Protein AF-A0A239V4Y4-F1 (afdb_monomer)

Secondary structure (DSSP, 8-state):
--------------PPPHHHHHHHHHHHHHHHHHHHHHHHHH----HHHHHHHHHHHHHHHHHHHHHHH-TTSTTS-S-----

Radius of gyration: 21.0 Å; Cα contacts (8 Å, |Δi|>4): 54; chains: 1; bounding box: 66×37×48 Å

pLDDT: mean 75.75, std 18.26, range [39.5, 95.81]

Sequence (83 aa):
MTAAHAEHPLGHNNTPDLATNHRLIATYLESWANALVNDITDRREPRSETDFMLGYQRALRDLASHLADGDALPGGPLAVPVA

Mean predicted aligned error: 11.65 Å

Structure (mmCIF, N/CA/C/O backbone):
data_AF-A0A239V4Y4-F1
#
_entry.id   AF-A0A239V4Y4-F1
#
loop_
_atom_site.group_PDB
_atom_site.id
_atom_site.type_symbol
_atom_site.label_atom_id
_atom_site.label_alt_id
_atom_site.label_comp_id
_atom_site.label_asym_id
_atom_site.label_entity_id
_atom_site.label_seq_id
_atom_site.pdbx_PDB_ins_code
_atom_site.Cartn_x
_atom_site.Cartn_y
_atom_site.Cartn_z
_atom_site.occupancy
_atom_site.B_iso_or_equiv
_atom_site.auth_seq_id
_atom_site.auth_comp_id
_atom_site.auth_asym_id
_atom_site.auth_atom_id
_atom_site.pdbx_PDB_model_num
ATOM 1 N N . MET A 1 1 ? 53.113 24.977 -13.299 1.00 39.50 1 MET A N 1
ATOM 2 C CA . MET A 1 1 ? 52.840 23.689 -12.626 1.00 39.50 1 MET A CA 1
ATOM 3 C C . MET A 1 1 ? 51.338 23.490 -12.597 1.00 39.50 1 MET A C 1
ATOM 5 O O . MET A 1 1 ? 50.667 24.033 -11.733 1.00 39.50 1 MET A O 1
ATOM 9 N N . THR A 1 2 ? 50.806 22.818 -13.611 1.00 41.84 2 THR A N 1
ATOM 10 C CA . THR A 1 2 ? 49.389 22.465 -13.722 1.00 41.84 2 THR A CA 1
ATOM 11 C C . THR A 1 2 ? 49.156 21.191 -12.920 1.00 41.84 2 THR A C 1
ATOM 13 O O . THR A 1 2 ? 49.705 20.141 -13.244 1.00 41.84 2 THR A O 1
ATOM 16 N N . ALA A 1 3 ? 48.397 21.294 -11.830 1.00 43.38 3 ALA A N 1
ATOM 17 C CA . ALA A 1 3 ? 47.936 20.122 -11.105 1.00 43.38 3 ALA A CA 1
ATOM 18 C C . ALA A 1 3 ? 46.971 19.355 -12.016 1.00 43.38 3 ALA A C 1
ATOM 20 O O . ALA A 1 3 ? 45.912 19.866 -12.378 1.00 43.38 3 ALA A O 1
ATOM 21 N N . ALA A 1 4 ? 47.367 18.148 -12.416 1.00 48.06 4 ALA A N 1
ATOM 22 C CA . ALA A 1 4 ? 46.469 17.190 -13.031 1.00 48.06 4 ALA A CA 1
ATOM 23 C C . ALA A 1 4 ? 45.374 16.856 -12.008 1.00 48.06 4 ALA A C 1
ATOM 25 O O . ALA A 1 4 ? 45.649 16.250 -10.971 1.00 48.06 4 ALA A O 1
ATOM 26 N N . HIS A 1 5 ? 44.142 17.289 -12.273 1.00 44.53 5 HIS A N 1
ATOM 27 C CA . HIS A 1 5 ? 42.978 16.717 -11.615 1.00 44.53 5 HIS A CA 1
ATOM 28 C C . HIS A 1 5 ? 42.875 15.272 -12.088 1.00 44.53 5 HIS A C 1
ATOM 30 O O . HIS A 1 5 ? 42.463 15.001 -13.211 1.00 44.53 5 HIS A O 1
ATOM 36 N N . ALA A 1 6 ? 43.332 14.356 -11.235 1.00 49.47 6 ALA A N 1
ATOM 37 C CA . ALA A 1 6 ? 43.027 12.949 -11.370 1.00 49.47 6 ALA A CA 1
ATOM 38 C C . ALA A 1 6 ? 41.503 12.819 -11.366 1.00 49.47 6 ALA A C 1
ATOM 40 O O . ALA A 1 6 ? 40.855 13.104 -10.356 1.00 49.47 6 ALA A O 1
ATOM 41 N N . GLU A 1 7 ? 40.940 12.443 -12.512 1.00 43.94 7 GLU A N 1
ATOM 42 C CA . GLU A 1 7 ? 39.562 11.990 -12.584 1.00 43.94 7 GLU A CA 1
ATOM 43 C C . GLU A 1 7 ? 39.425 10.831 -11.603 1.00 43.94 7 GLU A C 1
ATOM 45 O O . GLU A 1 7 ? 40.072 9.791 -11.737 1.00 43.94 7 GLU A O 1
ATOM 50 N N . HIS A 1 8 ? 38.644 11.053 -10.550 1.00 44.31 8 HIS A N 1
ATOM 51 C CA . HIS A 1 8 ? 38.242 9.985 -9.657 1.00 44.31 8 HIS A CA 1
ATOM 52 C C . HIS A 1 8 ? 37.431 9.018 -10.524 1.00 44.31 8 HIS A C 1
ATOM 54 O O . HIS A 1 8 ? 36.419 9.454 -11.081 1.00 44.31 8 HIS A O 1
ATOM 60 N N . PRO A 1 9 ? 37.846 7.751 -10.703 1.00 44.38 9 PRO A N 1
ATOM 61 C CA . PRO A 1 9 ? 37.031 6.801 -11.432 1.00 44.38 9 PRO A CA 1
ATOM 62 C C . PRO A 1 9 ? 35.762 6.633 -10.606 1.00 44.38 9 PRO A C 1
ATOM 64 O O . PRO A 1 9 ? 35.783 6.015 -9.541 1.00 44.38 9 PRO A O 1
ATOM 67 N N . LEU A 1 10 ? 34.677 7.271 -11.051 1.00 52.12 10 LEU A N 1
ATOM 68 C CA . LEU A 1 10 ? 33.353 7.049 -10.502 1.00 52.12 10 LEU A CA 1
ATOM 69 C C . LEU A 1 10 ? 33.117 5.551 -10.645 1.00 52.12 10 LEU A C 1
ATOM 71 O O . LEU A 1 10 ? 33.028 5.024 -11.756 1.00 52.12 10 LEU A O 1
ATOM 75 N N . GLY A 1 11 ? 33.172 4.865 -9.504 1.00 43.41 11 GLY A N 1
ATOM 76 C CA . GLY A 1 11 ? 32.984 3.432 -9.421 1.00 43.41 11 GLY A CA 1
ATOM 77 C C . GLY A 1 11 ? 31.728 3.055 -10.189 1.00 43.41 11 GLY A C 1
ATOM 78 O O . GLY A 1 11 ? 30.730 3.769 -10.124 1.00 43.41 11 GLY A O 1
ATOM 79 N N . HIS A 1 12 ? 31.842 1.964 -10.943 1.00 47.28 12 HIS A N 1
ATOM 80 C CA . HIS A 1 12 ? 30.771 1.258 -11.638 1.00 47.28 12 HIS A CA 1
ATOM 81 C C . HIS A 1 12 ? 29.386 1.620 -11.081 1.00 47.28 12 HIS A C 1
ATOM 83 O O . HIS A 1 12 ? 29.123 1.383 -9.902 1.00 47.28 12 HIS A O 1
ATOM 89 N N . ASN A 1 13 ? 28.547 2.235 -11.919 1.00 47.44 13 ASN A N 1
ATOM 90 C CA . ASN A 1 13 ? 27.191 2.676 -11.604 1.00 47.44 13 ASN A CA 1
ATOM 91 C C . ASN A 1 13 ? 26.368 1.531 -10.979 1.00 47.44 13 ASN A C 1
ATOM 93 O O . ASN A 1 13 ? 25.668 0.810 -11.678 1.00 47.44 13 ASN A O 1
ATOM 97 N N . ASN A 1 14 ? 26.432 1.377 -9.655 1.00 54.53 14 ASN A N 1
ATOM 98 C CA . ASN A 1 14 ? 25.604 0.455 -8.870 1.00 54.53 14 ASN A CA 1
ATOM 99 C C . ASN A 1 14 ? 24.213 1.050 -8.590 1.00 54.53 14 ASN A C 1
ATOM 101 O O . ASN A 1 14 ? 23.535 0.647 -7.647 1.00 54.53 14 ASN A O 1
ATOM 105 N N . THR A 1 15 ? 23.798 2.057 -9.357 1.00 56.97 15 THR A N 1
ATOM 106 C CA . THR A 1 15 ? 22.453 2.611 -9.262 1.00 56.97 15 THR A CA 1
ATOM 107 C C . THR A 1 15 ? 21.508 1.611 -9.925 1.00 56.97 15 THR A C 1
ATOM 109 O O . THR A 1 15 ? 21.699 1.323 -11.109 1.00 56.97 15 THR A O 1
ATOM 112 N N . PRO A 1 16 ? 20.523 1.048 -9.200 1.00 64.56 16 PRO A N 1
ATOM 113 C CA . PRO A 1 16 ? 19.569 0.135 -9.809 1.00 64.56 16 PRO A CA 1
ATOM 114 C C . PRO A 1 16 ? 18.851 0.841 -10.959 1.00 64.56 16 PRO A C 1
ATOM 116 O O . PRO A 1 16 ? 18.600 2.050 -10.883 1.00 64.56 16 PRO A O 1
ATOM 119 N N . ASP A 1 17 ? 18.522 0.106 -12.022 1.00 77.62 17 ASP A N 1
ATOM 120 C CA . ASP A 1 17 ? 17.719 0.666 -13.106 1.00 77.62 17 ASP A CA 1
ATOM 121 C C . ASP A 1 17 ? 16.326 1.094 -12.599 1.00 77.62 17 ASP A C 1
ATOM 123 O O . ASP A 1 17 ? 15.898 0.772 -11.484 1.00 77.62 17 ASP A O 1
ATOM 127 N N . LEU A 1 18 ? 15.609 1.877 -13.408 1.00 75.81 18 LEU A N 1
ATOM 128 C CA . LEU A 1 18 ? 14.300 2.417 -13.034 1.00 75.81 18 LEU A CA 1
ATOM 129 C C . LEU A 1 18 ? 13.312 1.313 -12.622 1.00 75.81 18 LEU A C 1
ATOM 131 O O . LEU A 1 18 ? 12.539 1.511 -11.683 1.00 75.81 18 LEU A O 1
ATOM 135 N N . ALA A 1 19 ? 13.357 0.163 -13.298 1.00 75.31 19 ALA A N 1
ATOM 136 C CA . ALA A 1 19 ? 12.494 -0.977 -13.015 1.00 75.31 19 ALA A CA 1
ATOM 137 C C . ALA A 1 19 ? 12.829 -1.623 -11.663 1.00 75.31 19 ALA A C 1
ATOM 139 O O . ALA A 1 19 ? 11.936 -1.944 -10.877 1.00 75.31 19 ALA A O 1
ATOM 140 N N . THR A 1 20 ? 14.116 -1.757 -11.356 1.00 81.88 20 THR A N 1
ATOM 141 C CA . THR A 1 20 ? 14.603 -2.283 -10.083 1.00 81.88 20 THR A CA 1
ATOM 142 C C . THR A 1 20 ? 14.242 -1.344 -8.939 1.00 81.88 20 THR A C 1
ATOM 144 O O . THR A 1 20 ? 13.719 -1.804 -7.927 1.00 81.88 20 THR A O 1
ATOM 147 N N . ASN A 1 21 ? 14.417 -0.028 -9.105 1.00 81.75 21 ASN A N 1
ATOM 148 C CA . ASN A 1 21 ? 14.001 0.950 -8.093 1.00 81.75 21 ASN A CA 1
ATOM 149 C C . ASN A 1 21 ? 12.491 0.898 -7.827 1.00 81.75 21 ASN A C 1
ATOM 151 O O . ASN A 1 21 ? 12.080 0.896 -6.669 1.00 81.75 21 ASN A O 1
ATOM 155 N N . HIS A 1 22 ? 11.664 0.788 -8.870 1.00 81.56 22 HIS A N 1
ATOM 156 C CA . HIS A 1 22 ? 10.213 0.652 -8.706 1.00 81.56 22 HIS A CA 1
ATOM 157 C C . HIS A 1 22 ? 9.827 -0.595 -7.911 1.00 81.56 22 HIS A C 1
ATOM 159 O O . HIS A 1 22 ? 9.048 -0.500 -6.964 1.00 81.56 22 HIS A O 1
ATOM 165 N N . ARG A 1 23 ? 10.426 -1.750 -8.226 1.00 85.50 23 ARG A N 1
ATOM 166 C CA . ARG A 1 23 ? 10.180 -2.997 -7.485 1.00 85.50 23 ARG A CA 1
ATOM 167 C C . ARG A 1 23 ? 10.654 -2.927 -6.036 1.00 85.50 23 ARG A C 1
ATOM 169 O O . ARG A 1 23 ? 9.986 -3.469 -5.156 1.00 85.50 23 ARG A O 1
ATOM 176 N N . LEU A 1 24 ? 11.774 -2.252 -5.771 1.00 89.12 24 LEU A N 1
ATOM 177 C CA . LEU A 1 24 ? 12.262 -2.034 -4.407 1.00 89.12 24 LEU A CA 1
ATOM 178 C C . LEU A 1 24 ? 11.275 -1.186 -3.595 1.00 89.12 24 LEU A C 1
ATOM 180 O O . LEU A 1 24 ? 10.963 -1.538 -2.458 1.00 89.12 24 LEU A O 1
ATOM 184 N N . ILE A 1 25 ? 10.734 -0.117 -4.186 1.00 89.44 25 ILE A N 1
ATOM 185 C CA . ILE A 1 25 ? 9.718 0.724 -3.537 1.00 89.44 25 ILE A CA 1
ATOM 186 C C . ILE A 1 25 ? 8.424 -0.069 -3.309 1.00 89.44 25 ILE A C 1
ATOM 188 O O . ILE A 1 25 ? 7.884 -0.030 -2.206 1.00 89.44 25 ILE A O 1
ATOM 192 N N . ALA A 1 26 ? 7.957 -0.830 -4.304 1.00 91.88 26 ALA A N 1
ATOM 193 C CA . ALA A 1 26 ? 6.775 -1.682 -4.171 1.00 91.88 26 ALA A CA 1
ATOM 194 C C . ALA A 1 26 ? 6.924 -2.685 -3.012 1.00 91.88 26 ALA A C 1
ATOM 196 O O . ALA A 1 26 ? 6.072 -2.744 -2.127 1.00 91.88 26 ALA A O 1
ATOM 197 N N . THR A 1 27 ? 8.061 -3.387 -2.953 1.00 93.88 27 THR A N 1
ATOM 198 C CA . THR A 1 27 ? 8.385 -4.339 -1.873 1.00 93.88 27 THR A CA 1
ATOM 199 C C . THR A 1 27 ? 8.391 -3.666 -0.498 1.00 93.88 27 THR A C 1
ATOM 201 O O . THR A 1 27 ? 7.908 -4.229 0.489 1.00 93.88 27 THR A O 1
ATOM 204 N N . TYR A 1 28 ? 8.938 -2.450 -0.411 1.00 95.00 28 TYR A N 1
ATOM 205 C CA . TYR A 1 28 ? 8.971 -1.689 0.835 1.00 95.00 28 TYR A CA 1
ATOM 206 C C . TYR A 1 28 ? 7.560 -1.314 1.311 1.00 95.00 28 TYR A C 1
ATOM 208 O O . TYR A 1 28 ? 7.231 -1.520 2.480 1.00 95.00 28 TYR A O 1
ATOM 216 N N . LEU A 1 29 ? 6.710 -0.818 0.408 1.00 94.62 29 LEU A N 1
ATOM 217 C CA . LEU A 1 29 ? 5.324 -0.455 0.717 1.00 94.62 29 LEU A CA 1
ATOM 218 C C . LEU A 1 29 ? 4.493 -1.669 1.142 1.00 94.62 29 LEU A C 1
ATOM 220 O O . LEU A 1 29 ? 3.742 -1.584 2.112 1.00 94.62 29 LEU A O 1
ATOM 224 N N . GLU A 1 30 ? 4.666 -2.810 0.475 1.00 94.94 30 GLU A N 1
ATOM 225 C CA . GLU A 1 30 ? 4.003 -4.059 0.855 1.00 94.94 30 GLU A CA 1
ATOM 226 C C . GLU A 1 30 ? 4.431 -4.520 2.255 1.00 94.94 30 GLU A C 1
ATOM 228 O O . GLU A 1 30 ? 3.592 -4.858 3.096 1.00 94.94 30 GLU A O 1
ATOM 233 N N . SER A 1 31 ? 5.735 -4.473 2.538 1.00 94.69 31 SER A N 1
ATOM 234 C CA . SER A 1 31 ? 6.284 -4.826 3.851 1.00 94.69 31 SER A CA 1
ATOM 235 C C . SER A 1 31 ? 5.723 -3.927 4.953 1.00 94.69 31 SER A C 1
ATOM 237 O O . SER A 1 31 ? 5.343 -4.411 6.022 1.00 94.69 31 SER A O 1
ATOM 239 N N . TRP A 1 32 ? 5.604 -2.627 4.683 1.00 94.69 32 TRP A N 1
ATOM 240 C CA . TRP A 1 32 ? 5.005 -1.679 5.615 1.00 94.69 32 TRP A CA 1
ATOM 241 C C . TRP A 1 32 ? 3.512 -1.947 5.833 1.00 94.69 32 TRP A C 1
ATOM 243 O O . TRP A 1 32 ? 3.058 -2.006 6.978 1.00 94.69 32 TRP A O 1
ATOM 253 N N . ALA A 1 33 ? 2.751 -2.192 4.765 1.00 94.88 33 ALA A N 1
ATOM 254 C CA . ALA A 1 33 ? 1.336 -2.530 4.873 1.00 94.88 33 ALA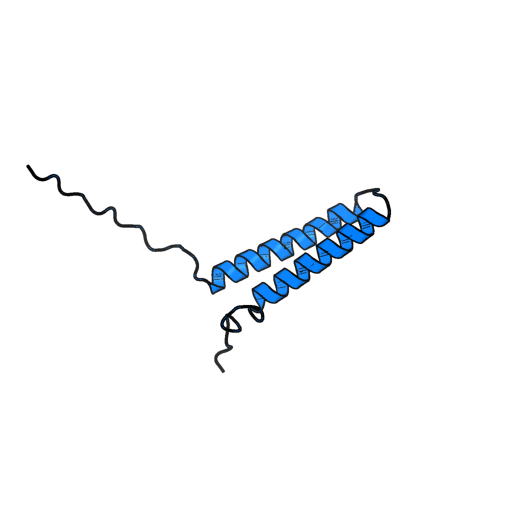 A CA 1
ATOM 255 C C . ALA A 1 33 ? 1.104 -3.807 5.699 1.00 94.88 33 ALA A C 1
ATOM 257 O O . ALA A 1 33 ? 0.122 -3.899 6.433 1.00 94.88 33 ALA A O 1
ATOM 258 N N . ASN A 1 34 ? 2.008 -4.786 5.609 1.00 92.75 34 ASN A N 1
ATOM 259 C CA . ASN A 1 34 ? 1.949 -6.004 6.415 1.00 92.75 34 ASN A CA 1
ATOM 260 C C . ASN A 1 34 ? 2.284 -5.744 7.889 1.00 92.75 34 ASN A C 1
ATOM 262 O O . ASN A 1 34 ? 1.599 -6.270 8.762 1.00 92.75 34 ASN A O 1
ATOM 266 N N . ALA A 1 35 ? 3.277 -4.901 8.178 1.00 91.38 35 ALA A N 1
ATOM 267 C CA . ALA A 1 35 ? 3.600 -4.510 9.551 1.00 91.38 35 ALA A CA 1
ATOM 268 C C . ALA A 1 35 ? 2.439 -3.758 10.228 1.00 91.38 35 ALA A C 1
ATOM 270 O O . ALA A 1 35 ? 2.154 -3.994 11.401 1.00 91.38 35 ALA A O 1
ATOM 271 N N . LEU A 1 36 ? 1.716 -2.925 9.469 1.00 90.44 36 LEU A N 1
ATOM 272 C CA . LEU A 1 36 ? 0.527 -2.210 9.942 1.00 90.44 36 LEU A CA 1
ATOM 273 C C . LEU A 1 36 ? -0.581 -3.142 10.441 1.00 90.44 36 LEU A C 1
ATOM 275 O O . LEU A 1 36 ? -1.304 -2.764 11.354 1.00 90.44 36 LEU A O 1
ATOM 279 N N . VAL A 1 37 ? -0.720 -4.354 9.892 1.00 87.31 37 VAL A N 1
ATOM 280 C CA . VAL A 1 37 ? -1.736 -5.313 10.362 1.00 87.31 37 VAL A CA 1
ATOM 281 C C . VAL A 1 37 ? -1.515 -5.662 11.832 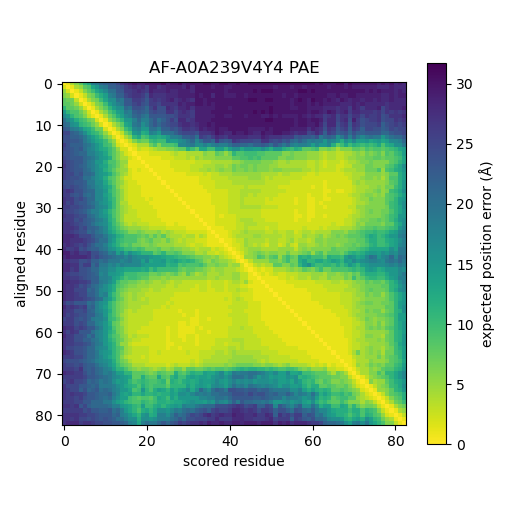1.00 87.31 37 VAL A C 1
ATOM 283 O O . VAL A 1 37 ? -2.476 -5.645 12.596 1.00 87.31 37 VAL A O 1
ATOM 286 N N . ASN A 1 38 ? -0.265 -5.912 12.226 1.00 82.62 38 ASN A N 1
ATOM 287 C CA . ASN A 1 38 ? 0.078 -6.252 13.607 1.00 82.62 38 ASN A CA 1
ATOM 288 C C . ASN A 1 38 ? -0.193 -5.065 14.545 1.00 82.62 38 ASN A C 1
ATOM 290 O O . ASN A 1 38 ? -0.813 -5.224 15.594 1.00 82.62 38 ASN A O 1
ATOM 294 N N . ASP A 1 39 ? 0.181 -3.856 14.119 1.00 84.38 39 ASP A N 1
ATOM 295 C CA . ASP A 1 39 ? -0.093 -2.624 14.863 1.00 84.38 39 ASP A CA 1
ATOM 296 C C . ASP A 1 39 ? -1.599 -2.377 15.049 1.00 84.38 39 AS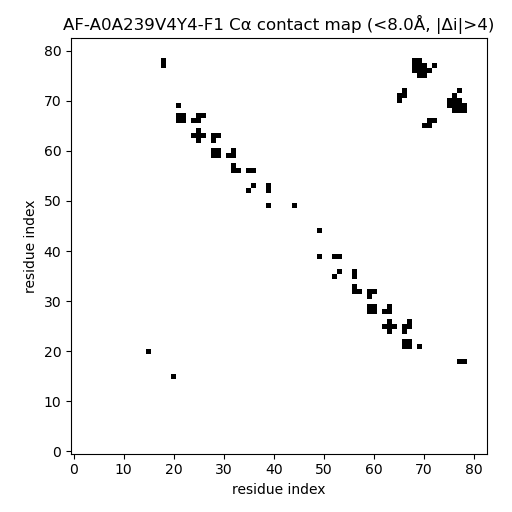P A C 1
ATOM 298 O O . ASP A 1 39 ? -2.030 -1.950 16.118 1.00 84.38 39 ASP A O 1
ATOM 302 N N . ILE A 1 40 ? -2.416 -2.658 14.030 1.00 85.88 40 ILE A N 1
ATOM 303 C CA . ILE A 1 40 ? -3.876 -2.501 14.093 1.00 85.88 40 ILE A CA 1
ATOM 304 C C . ILE A 1 40 ? -4.496 -3.519 15.055 1.00 85.88 40 ILE A C 1
ATOM 306 O O . ILE A 1 40 ? -5.418 -3.172 15.791 1.00 85.88 40 ILE A O 1
ATOM 310 N N . THR A 1 41 ? -4.022 -4.768 15.054 1.00 80.94 41 THR A N 1
ATOM 311 C CA . THR A 1 41 ? -4.582 -5.825 15.910 1.00 80.94 41 THR A CA 1
ATOM 312 C C . THR A 1 41 ? -4.186 -5.685 17.375 1.00 80.94 41 THR A C 1
ATOM 314 O O . THR A 1 41 ? -4.972 -6.055 18.248 1.00 80.94 41 THR A O 1
ATOM 317 N N . ASP A 1 42 ? -2.997 -5.146 17.651 1.00 81.31 42 ASP A N 1
ATOM 318 C CA . ASP A 1 42 ? -2.451 -5.068 19.010 1.00 81.31 42 ASP A CA 1
ATOM 319 C C . ASP A 1 42 ? -2.928 -3.826 19.775 1.00 81.31 42 ASP A C 1
ATOM 321 O O . ASP A 1 42 ? -2.935 -3.809 21.013 1.00 81.31 42 ASP A O 1
ATOM 325 N N . ARG A 1 43 ? -3.363 -2.776 19.069 1.00 78.12 43 ARG A N 1
ATOM 326 C CA . ARG A 1 43 ? -3.806 -1.531 19.701 1.00 78.12 43 ARG A CA 1
ATOM 327 C C . ARG A 1 43 ? -5.283 -1.572 20.093 1.00 78.12 43 ARG A C 1
ATOM 329 O O . ARG A 1 43 ? -6.160 -1.936 19.317 1.00 78.12 43 ARG A O 1
ATOM 336 N N . ARG A 1 44 ? -5.582 -1.087 21.302 1.00 78.06 44 ARG A N 1
ATOM 337 C CA . ARG A 1 44 ? -6.954 -0.775 21.743 1.00 78.06 44 ARG A CA 1
ATOM 338 C C . ARG A 1 44 ? -7.302 0.677 21.416 1.00 78.06 44 ARG A C 1
ATOM 340 O O . ARG A 1 44 ? -7.523 1.473 22.324 1.00 78.06 44 ARG A O 1
ATOM 347 N N . GLU A 1 45 ? -7.328 1.009 20.131 1.00 83.44 45 GLU A N 1
ATOM 348 C CA . GLU A 1 45 ? -7.742 2.340 19.678 1.00 83.44 45 GLU A CA 1
ATOM 349 C C . GLU A 1 45 ? -9.269 2.464 19.540 1.00 83.44 45 GLU A C 1
ATOM 351 O O . GLU A 1 45 ? -9.984 1.458 19.432 1.00 83.44 45 GLU A O 1
ATOM 356 N N . PRO A 1 46 ? -9.807 3.697 19.499 1.00 87.50 46 PRO A N 1
ATOM 357 C CA . PRO A 1 46 ? -11.174 3.941 19.064 1.00 87.50 46 PRO A CA 1
ATOM 358 C C . PRO A 1 46 ? -11.459 3.318 17.689 1.00 87.50 46 PRO A C 1
ATOM 360 O O . PRO A 1 46 ? -10.610 3.295 16.794 1.00 87.50 46 PRO A O 1
ATOM 363 N N . ARG A 1 47 ? -12.702 2.867 17.481 1.00 85.81 47 ARG A N 1
ATOM 364 C CA . ARG A 1 47 ? -13.123 2.204 16.233 1.00 85.81 47 ARG A CA 1
ATOM 365 C C . ARG A 1 47 ? -12.828 3.033 14.977 1.00 85.81 47 ARG A C 1
ATOM 367 O O . ARG A 1 47 ? -12.382 2.477 13.984 1.00 85.81 47 ARG A O 1
ATOM 374 N N . SER A 1 48 ? -13.029 4.349 15.031 1.00 88.12 48 SER A N 1
ATOM 375 C CA . SER A 1 48 ? -12.759 5.252 13.904 1.00 88.12 48 SER A CA 1
ATOM 376 C C . SER A 1 48 ? -11.291 5.261 13.478 1.00 88.12 48 SER A C 1
ATOM 378 O O . SER A 1 48 ? -10.994 5.372 12.294 1.00 88.12 48 SER A O 1
ATOM 380 N N . GLU A 1 49 ? -10.374 5.134 14.435 1.00 89.25 49 GLU A N 1
ATOM 381 C CA . GLU A 1 49 ? -8.938 5.101 14.168 1.00 89.25 49 GLU A CA 1
ATOM 382 C C . GLU A 1 49 ? -8.517 3.741 13.610 1.00 89.25 49 GLU A C 1
ATOM 384 O O . GLU A 1 49 ? -7.762 3.673 12.645 1.00 89.25 49 GLU A O 1
ATOM 389 N N . THR A 1 50 ? -9.110 2.662 14.124 1.00 89.69 50 THR A N 1
ATOM 390 C CA . THR A 1 50 ? -8.960 1.316 13.548 1.00 89.69 50 THR A CA 1
ATOM 391 C C . THR A 1 50 ? -9.419 1.281 12.086 1.00 89.69 50 THR A C 1
ATOM 393 O O . THR A 1 50 ? -8.686 0.807 11.219 1.00 89.69 50 THR A O 1
ATOM 396 N N . ASP A 1 51 ? -10.600 1.832 11.788 1.00 90.94 51 ASP A N 1
ATOM 397 C CA . ASP A 1 51 ? -11.150 1.888 10.429 1.00 90.94 51 ASP A CA 1
ATOM 398 C C . ASP A 1 51 ? -10.266 2.736 9.494 1.00 90.94 51 ASP A C 1
ATOM 400 O O . ASP A 1 51 ? -10.015 2.343 8.351 1.00 90.94 51 ASP A O 1
ATOM 404 N N . PHE A 1 52 ? -9.735 3.862 9.985 1.00 93.06 52 PHE A N 1
ATOM 405 C CA . PHE A 1 52 ? -8.768 4.678 9.247 1.00 93.06 52 PHE A CA 1
ATOM 406 C C . PHE A 1 52 ? -7.485 3.899 8.934 1.00 93.06 52 PHE A C 1
ATOM 408 O O . PHE A 1 52 ? -7.057 3.870 7.780 1.00 93.06 52 PHE A O 1
ATOM 415 N N . MET A 1 53 ? -6.890 3.232 9.928 1.00 93.50 53 MET A N 1
ATOM 416 C CA . MET A 1 53 ? -5.660 2.460 9.737 1.00 93.50 53 MET A CA 1
ATOM 417 C C . MET A 1 53 ? -5.862 1.289 8.769 1.00 93.50 53 MET A C 1
ATOM 419 O O . MET A 1 53 ? -4.992 1.034 7.938 1.00 93.50 53 MET A O 1
ATOM 423 N N . LEU A 1 54 ? -7.019 0.618 8.805 1.00 92.44 54 LEU A N 1
ATOM 424 C CA . LEU A 1 54 ? -7.382 -0.409 7.822 1.00 92.44 54 LEU A CA 1
ATOM 425 C C . LEU A 1 54 ? -7.495 0.171 6.406 1.00 92.44 54 LEU A C 1
ATOM 427 O O . LEU A 1 54 ? -7.030 -0.442 5.446 1.00 92.44 54 LEU A O 1
ATOM 431 N N . GLY A 1 55 ? -8.092 1.357 6.264 1.00 94.81 55 GLY A N 1
ATOM 432 C CA . GLY A 1 55 ? -8.144 2.071 4.987 1.00 94.81 55 GLY A CA 1
ATOM 433 C C . GLY A 1 55 ? -6.750 2.434 4.471 1.00 94.81 55 GLY A C 1
ATOM 434 O O . GLY A 1 55 ? -6.432 2.184 3.310 1.00 94.81 55 GLY A O 1
ATOM 435 N N . TYR A 1 56 ? -5.895 2.955 5.350 1.00 95.25 56 TYR A N 1
ATOM 436 C CA . TYR A 1 56 ? -4.517 3.314 5.028 1.00 95.25 56 TYR A CA 1
ATOM 437 C C . TYR A 1 56 ? -3.683 2.096 4.608 1.00 95.25 56 TYR A C 1
ATOM 439 O O . TYR A 1 56 ? -2.995 2.124 3.590 1.00 95.25 56 TYR A O 1
ATOM 447 N N . GLN A 1 57 ? -3.812 0.991 5.343 1.00 95.81 57 GLN A N 1
ATOM 448 C CA . GLN A 1 57 ? -3.161 -0.280 5.040 1.00 95.81 57 GLN A CA 1
ATOM 449 C C . GLN A 1 57 ? -3.568 -0.827 3.664 1.00 95.81 57 GLN A C 1
ATOM 451 O O . GLN A 1 57 ? -2.710 -1.308 2.922 1.00 95.81 57 GLN A O 1
ATOM 456 N N . ARG A 1 58 ? -4.852 -0.730 3.294 1.00 95.44 58 ARG A N 1
ATOM 457 C CA . ARG A 1 58 ? -5.329 -1.113 1.954 1.00 95.44 58 ARG A CA 1
ATOM 458 C C . ARG A 1 58 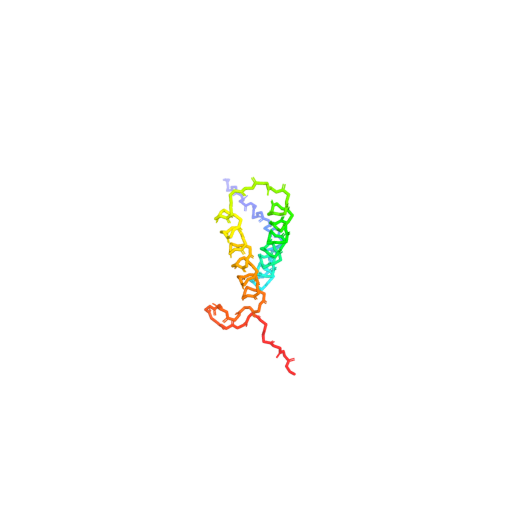? -4.734 -0.225 0.867 1.00 95.44 58 ARG A C 1
ATOM 460 O O . ARG A 1 58 ? -4.177 -0.752 -0.087 1.00 95.44 58 ARG A O 1
ATOM 467 N N . ALA A 1 59 ? -4.757 1.093 1.059 1.00 95.19 59 ALA A N 1
ATOM 468 C CA . ALA A 1 59 ? -4.192 2.035 0.095 1.00 95.19 59 ALA A CA 1
ATOM 469 C C . ALA A 1 59 ? -2.695 1.781 -0.168 1.00 95.19 59 ALA A C 1
ATOM 471 O O . ALA A 1 59 ? -2.251 1.854 -1.311 1.00 95.19 59 ALA A O 1
ATOM 472 N N . LEU A 1 60 ? -1.917 1.434 0.865 1.00 94.75 60 LEU A N 1
ATOM 473 C CA . LEU A 1 60 ? -0.505 1.067 0.704 1.00 94.75 60 LEU A CA 1
ATOM 474 C C . LEU A 1 60 ? -0.3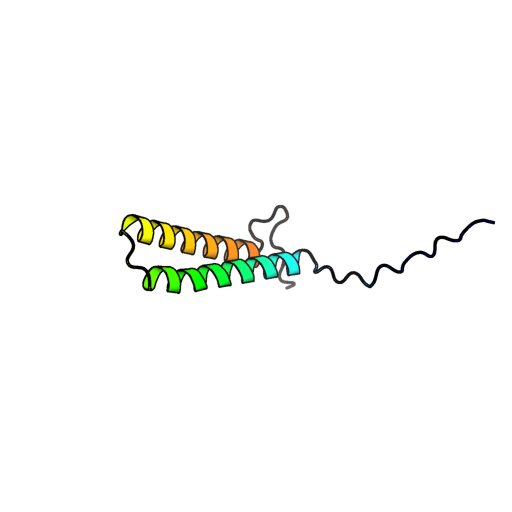14 -0.202 -0.137 1.00 94.75 60 LEU A C 1
ATOM 476 O O . LEU A 1 60 ? 0.610 -0.252 -0.947 1.0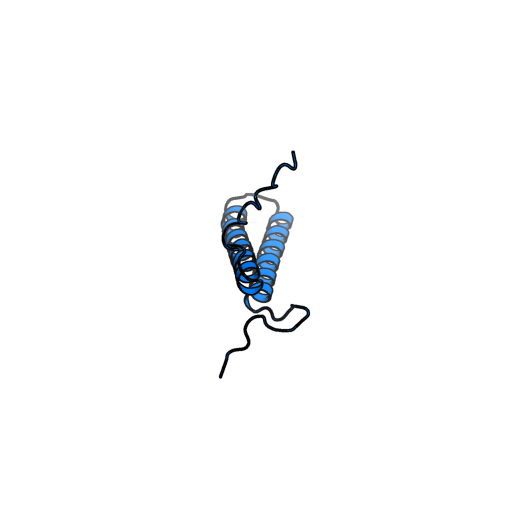0 94.75 60 LEU A O 1
ATOM 480 N N . ARG A 1 61 ? -1.178 -1.213 0.029 1.00 94.38 61 ARG A N 1
ATOM 481 C CA . ARG A 1 61 ? -1.129 -2.432 -0.795 1.00 94.38 61 ARG A CA 1
ATOM 482 C C . ARG A 1 61 ? -1.488 -2.154 -2.248 1.00 94.38 61 ARG A C 1
ATOM 484 O O . ARG A 1 61 ? -0.785 -2.633 -3.132 1.00 94.38 61 ARG A O 1
ATOM 491 N N . ASP A 1 62 ? -2.523 -1.357 -2.485 1.00 92.19 62 ASP A N 1
ATOM 492 C CA . ASP A 1 62 ? -2.940 -0.996 -3.842 1.00 92.19 62 ASP A CA 1
ATOM 493 C C . ASP A 1 62 ? -1.820 -0.222 -4.558 1.00 92.19 62 ASP A C 1
ATOM 495 O O . ASP A 1 62 ? -1.454 -0.543 -5.688 1.00 92.19 62 ASP A O 1
ATOM 499 N N . LEU A 1 63 ? -1.189 0.735 -3.865 1.00 90.00 63 LEU A N 1
ATOM 500 C CA . LEU A 1 63 ? -0.020 1.460 -4.376 1.00 90.00 63 LEU A CA 1
ATOM 501 C C . LEU A 1 63 ? 1.163 0.533 -4.673 1.00 90.00 63 LEU A C 1
ATOM 503 O O . LEU A 1 63 ? 1.811 0.690 -5.707 1.00 90.00 63 LEU A O 1
ATOM 507 N N . ALA A 1 64 ? 1.451 -0.425 -3.788 1.00 91.62 64 ALA A N 1
ATOM 508 C CA . ALA A 1 64 ? 2.513 -1.401 -4.009 1.00 91.62 64 ALA A CA 1
ATOM 509 C C . ALA A 1 64 ? 2.250 -2.249 -5.264 1.00 91.62 64 ALA A C 1
ATOM 511 O O . ALA A 1 64 ? 3.171 -2.435 -6.057 1.00 91.62 64 ALA A O 1
ATOM 512 N N . SER A 1 65 ? 1.005 -2.692 -5.483 1.00 88.25 65 SER A N 1
ATOM 513 C CA . SER A 1 65 ? 0.615 -3.440 -6.688 1.00 88.25 65 SER A CA 1
ATO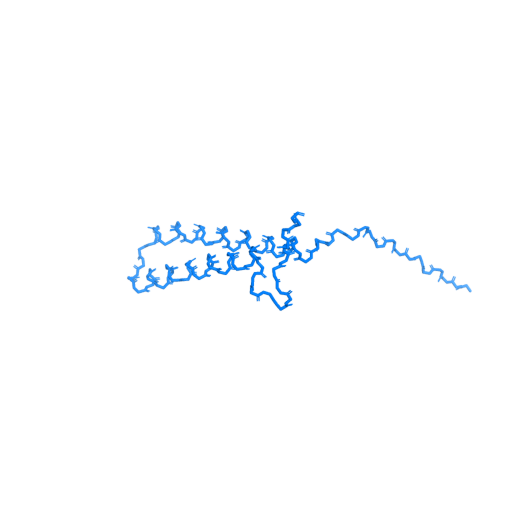M 514 C C . SER A 1 65 ? 0.832 -2.611 -7.950 1.00 88.25 65 SER A C 1
ATOM 516 O O . SER A 1 65 ? 1.564 -3.039 -8.835 1.00 88.25 65 SER A O 1
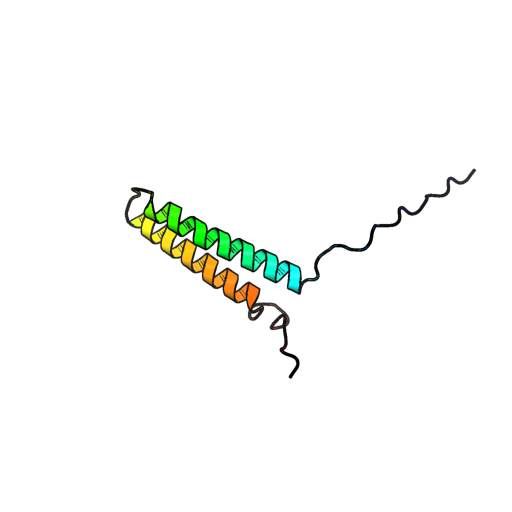ATOM 518 N N . HIS A 1 66 ? 0.303 -1.384 -7.998 1.00 85.12 66 HIS A N 1
ATOM 519 C CA . HIS A 1 66 ? 0.470 -0.502 -9.159 1.00 85.12 66 HIS A CA 1
ATOM 520 C C . HIS A 1 66 ? 1.941 -0.205 -9.477 1.00 85.12 66 HIS A C 1
ATOM 522 O O . HIS A 1 66 ? 2.343 -0.145 -10.638 1.00 85.12 66 HIS A O 1
ATOM 528 N N . LEU A 1 67 ? 2.780 -0.042 -8.450 1.00 82.94 67 LEU A N 1
ATOM 529 C CA . LEU A 1 67 ? 4.217 0.166 -8.635 1.00 82.94 67 LEU A CA 1
ATOM 530 C C . LEU A 1 67 ? 4.945 -1.100 -9.104 1.00 82.94 67 LEU A C 1
ATOM 532 O O . LEU A 1 67 ? 5.902 -0.992 -9.871 1.00 82.94 67 LEU A O 1
ATOM 536 N N . ALA A 1 68 ? 4.516 -2.281 -8.652 1.00 84.00 68 ALA A N 1
ATOM 537 C CA . ALA A 1 68 ? 5.080 -3.560 -9.073 1.00 84.00 68 ALA A CA 1
ATOM 538 C C . ALA A 1 68 ? 4.715 -3.895 -10.527 1.00 84.00 68 ALA A C 1
ATOM 540 O O . ALA A 1 68 ? 5.585 -4.317 -11.295 1.00 84.00 68 ALA A O 1
ATOM 541 N N . ASP A 1 69 ? 3.456 -3.660 -10.897 1.00 80.19 69 ASP A N 1
ATOM 542 C CA . ASP A 1 69 ? 2.921 -3.886 -12.241 1.00 80.19 69 ASP A CA 1
ATOM 543 C C . ASP A 1 69 ? 3.409 -2.807 -13.225 1.00 80.19 69 ASP A C 1
ATOM 545 O O . ASP A 1 69 ? 3.592 -3.058 -14.420 1.00 80.19 69 ASP A O 1
ATOM 549 N N . GLY A 1 70 ? 3.678 -1.600 -12.718 1.00 73.88 70 GLY A N 1
ATOM 550 C CA . GLY A 1 70 ? 4.116 -0.446 -13.501 1.00 73.88 70 GLY A CA 1
ATOM 551 C C . GLY A 1 70 ? 3.027 0.118 -14.420 1.00 73.88 70 GLY A C 1
ATOM 552 O O . GLY A 1 70 ? 3.332 0.914 -15.305 1.00 73.88 70 GLY A O 1
ATOM 553 N N . ASP A 1 71 ? 1.772 -0.289 -14.234 1.00 69.75 71 ASP A N 1
ATOM 554 C CA . ASP A 1 71 ? 0.620 0.059 -15.072 1.00 69.75 71 ASP A CA 1
ATOM 555 C C . ASP A 1 71 ? 0.234 1.546 -14.990 1.00 69.75 71 ASP A C 1
ATOM 557 O O . ASP A 1 71 ? -0.276 2.117 -15.954 1.00 69.75 71 ASP A O 1
ATOM 561 N N . ALA A 1 72 ? 0.539 2.187 -13.863 1.00 64.88 72 ALA A N 1
ATOM 562 C CA . ALA A 1 72 ? 0.255 3.593 -13.597 1.00 64.88 72 ALA A CA 1
ATOM 563 C C . ALA A 1 72 ? 1.382 4.559 -14.019 1.00 64.88 72 ALA A C 1
ATOM 565 O O . ALA A 1 72 ? 1.300 5.759 -13.737 1.00 64.88 72 ALA A O 1
ATOM 566 N N . LEU A 1 73 ? 2.451 4.078 -14.667 1.00 65.50 73 LEU A N 1
ATOM 567 C CA . LEU A 1 73 ? 3.601 4.920 -14.999 1.00 65.50 73 LEU A CA 1
ATOM 568 C C . LEU A 1 73 ? 3.408 5.717 -16.298 1.00 65.50 73 LEU A C 1
ATOM 570 O O . LEU A 1 73 ? 2.886 5.181 -17.281 1.00 65.50 73 LEU A O 1
ATOM 574 N N . PRO A 1 74 ? 3.882 6.981 -16.360 1.00 59.78 74 PRO A N 1
ATOM 575 C CA . PRO A 1 74 ? 3.919 7.749 -17.602 1.00 59.78 74 PRO A CA 1
ATOM 576 C C . PRO A 1 74 ? 4.912 7.093 -18.576 1.00 59.78 74 PRO A C 1
ATOM 578 O O . PRO A 1 74 ? 6.111 7.355 -18.535 1.00 59.78 74 PRO A O 1
ATOM 581 N N . GLY A 1 75 ? 4.415 6.184 -19.416 1.00 62.00 75 GLY A N 1
ATOM 582 C CA . GLY A 1 75 ? 5.231 5.335 -20.294 1.00 62.00 75 GLY A CA 1
ATOM 583 C C . GLY A 1 75 ? 4.717 3.899 -20.446 1.00 62.00 75 GLY A C 1
ATOM 584 O O . GLY A 1 75 ? 5.171 3.200 -21.349 1.00 62.00 75 GLY A O 1
ATOM 585 N N . GLY A 1 76 ? 3.743 3.485 -19.627 1.00 63.44 76 GLY A N 1
ATOM 586 C CA . GLY A 1 76 ? 3.207 2.123 -19.609 1.00 63.44 76 GLY A CA 1
ATOM 587 C C . GLY A 1 76 ? 4.004 1.172 -18.699 1.00 63.44 76 GLY A C 1
ATOM 588 O O . GLY A 1 76 ? 4.922 1.617 -18.006 1.00 63.44 76 GLY A O 1
ATOM 589 N N . PRO A 1 77 ? 3.663 -0.131 -18.696 1.00 65.88 77 PRO A N 1
ATOM 590 C CA . PRO A 1 77 ? 4.271 -1.127 -17.814 1.00 65.88 77 PRO A CA 1
ATOM 591 C C . PRO A 1 77 ? 5.796 -1.198 -17.956 1.00 65.88 77 PRO A C 1
ATOM 593 O O . PRO A 1 77 ? 6.319 -1.298 -19.066 1.00 65.88 77 PRO A O 1
ATOM 596 N N . LEU A 1 78 ? 6.520 -1.214 -16.829 1.00 64.06 78 LEU A N 1
ATOM 597 C CA . LEU A 1 78 ? 7.994 -1.310 -16.804 1.00 64.06 78 LEU A CA 1
ATOM 598 C C . LEU A 1 78 ? 8.524 -2.631 -17.362 1.00 64.06 78 LEU A C 1
ATOM 600 O O . LEU A 1 78 ? 9.675 -2.711 -17.790 1.00 64.06 78 LEU A O 1
ATOM 604 N N . ALA A 1 79 ? 7.696 -3.671 -17.330 1.00 58.97 79 ALA A N 1
ATOM 605 C CA . ALA A 1 79 ? 7.975 -4.951 -17.943 1.00 58.97 79 ALA A CA 1
ATOM 606 C C . ALA A 1 79 ? 6.927 -5.203 -19.026 1.00 58.97 79 ALA A C 1
ATOM 608 O O . ALA A 1 79 ? 5.783 -5.537 -18.731 1.00 58.97 79 ALA A O 1
ATOM 609 N N . VAL A 1 80 ? 7.324 -5.079 -20.290 1.00 54.38 80 VAL A N 1
ATOM 610 C CA . VAL A 1 80 ? 6.600 -5.751 -21.370 1.00 54.38 80 VAL A CA 1
ATOM 611 C C . VAL A 1 80 ? 7.068 -7.208 -21.333 1.00 54.38 80 VAL A C 1
ATOM 613 O O . VAL A 1 80 ? 8.274 -7.435 -21.467 1.00 54.38 80 VAL A O 1
ATOM 616 N N . PRO A 1 81 ? 6.188 -8.203 -21.113 1.00 49.38 81 PRO A N 1
ATOM 617 C CA . PRO A 1 81 ? 6.581 -9.591 -21.288 1.00 49.38 81 PRO A CA 1
ATOM 618 C C . PRO A 1 81 ? 7.059 -9.751 -22.732 1.00 49.38 81 PRO A C 1
ATOM 620 O O . PRO A 1 81 ? 6.300 -9.501 -23.669 1.00 49.38 81 PRO A O 1
ATOM 623 N N . VAL A 1 82 ? 8.328 -10.110 -22.918 1.00 47.53 82 VAL A N 1
ATOM 624 C CA . VAL A 1 82 ? 8.825 -10.510 -24.234 1.00 47.53 82 VAL A CA 1
ATOM 625 C C . VAL A 1 82 ? 8.173 -11.858 -24.531 1.00 47.53 82 VAL A C 1
ATOM 627 O O . VAL A 1 82 ? 8.444 -12.831 -23.826 1.00 47.53 82 VAL A O 1
ATOM 630 N N . ALA A 1 83 ? 7.240 -11.862 -25.483 1.00 42.97 83 ALA A N 1
ATOM 631 C CA . ALA A 1 83 ? 6.575 -13.061 -25.986 1.00 42.97 83 ALA A CA 1
ATOM 632 C C . ALA A 1 83 ? 7.535 -13.943 -26.796 1.00 42.97 83 ALA A C 1
ATOM 634 O O . ALA A 1 83 ? 8.440 -13.377 -27.456 1.00 42.97 83 ALA A O 1
#

Nearest PDB structures (foldseek):
  3q0k-assembly2_C  TM=9.236E-01  e=5.765E+00  Homo sapiens
  6v1v-assembly1_A  TM=6.855E-01  e=2.457E+0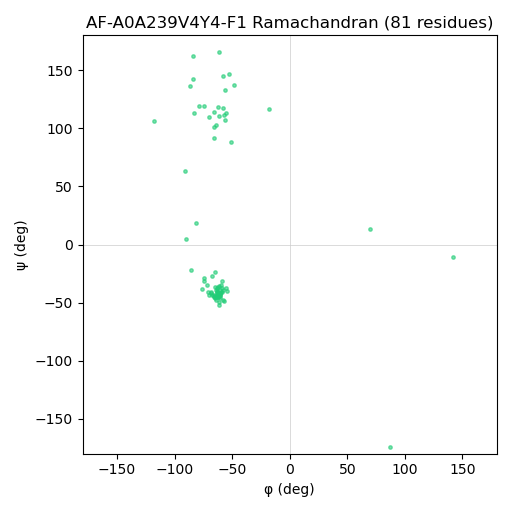0  Bacillus thuringiensis
  6ixg-assembly2_B  TM=7.223E-01  e=4.251E+00  Homo sapiens
  6v1v-assembly1_B  TM=6.728E-01  e=3.135E+00  Bacillus thuringiensis

Foldseek 3Di:
DDDPPDDDPPPDPPPDPPLVVLLVQLVVLLVVLVVLVVVLVVDPDPPVVSVVSPVVSVVSNVSSVCSNQVCPPPVGGPDDPPD

Organism: NCBI:txid1863

Solvent-accessible surface area (backbone atoms only — not comparable to full-atom values): 4973 Å² total; per-residue (Å²): 137,82,80,78,79,74,78,74,78,76,68,79,82,80,67,68,54,74,61,55,48,35,41,53,51,15,54,49,37,38,53,49,29,57,54,47,52,57,57,58,72,73,50,91,65,60,67,71,57,50,53,47,51,54,51,50,33,49,52,32,41,54,52,16,49,41,40,58,55,17,66,80,42,99,85,44,46,74,66,73,81,83,126